Protein AF-A0A521P9Z2-F1 (afdb_monomer_lite)

Structure (mmCIF, N/CA/C/O backbone):
data_AF-A0A521P9Z2-F1
#
_entry.id   AF-A0A521P9Z2-F1
#
loop_
_atom_site.group_PDB
_atom_site.id
_atom_site.type_symbol
_atom_site.label_atom_id
_atom_site.label_alt_id
_atom_site.label_comp_id
_atom_site.label_asym_id
_atom_site.label_entity_id
_atom_site.label_seq_id
_atom_site.pdbx_PDB_ins_code
_atom_site.Cartn_x
_atom_site.Cartn_y
_atom_site.Cartn_z
_atom_site.occupancy
_atom_site.B_iso_or_equiv
_atom_site.auth_seq_id
_atom_site.auth_comp_id
_atom_site.auth_asym_id
_atom_site.auth_atom_id
_atom_site.pdbx_PDB_model_num
ATOM 1 N N . MET A 1 1 ? 45.775 -9.922 34.448 1.00 37.34 1 MET A N 1
ATOM 2 C CA . MET A 1 1 ? 44.855 -10.078 33.302 1.00 37.34 1 MET A CA 1
ATOM 3 C C . MET A 1 1 ? 43.511 -9.505 33.725 1.00 37.34 1 MET A C 1
ATOM 5 O O . MET A 1 1 ? 42.892 -10.090 34.599 1.00 37.34 1 MET A O 1
ATOM 9 N N . MET A 1 2 ? 43.109 -8.334 33.224 1.00 37.84 2 MET A N 1
ATOM 10 C CA . MET A 1 2 ? 41.773 -7.773 33.477 1.00 37.84 2 MET A CA 1
ATOM 11 C C . MET A 1 2 ? 41.019 -7.739 32.150 1.00 37.84 2 MET A C 1
ATOM 13 O O . MET A 1 2 ? 41.511 -7.172 31.178 1.00 37.84 2 MET A O 1
ATOM 17 N N . ILE A 1 3 ? 39.874 -8.415 32.108 1.00 46.28 3 ILE A N 1
ATOM 18 C CA . ILE A 1 3 ? 38.976 -8.470 30.956 1.00 46.28 3 ILE A CA 1
ATOM 19 C C . ILE A 1 3 ? 38.059 -7.252 31.051 1.00 46.28 3 ILE A C 1
ATOM 21 O O . ILE A 1 3 ? 37.210 -7.176 31.937 1.00 46.28 3 ILE A O 1
ATOM 25 N N . THR A 1 4 ? 38.243 -6.295 30.147 1.00 45.38 4 THR A N 1
ATOM 26 C CA . THR A 1 4 ? 37.317 -5.179 29.953 1.00 45.38 4 THR A CA 1
ATOM 27 C C . THR A 1 4 ? 36.138 -5.688 29.125 1.00 45.38 4 THR A C 1
ATOM 29 O O . THR A 1 4 ? 36.246 -5.838 27.910 1.00 45.38 4 THR A O 1
ATOM 32 N N . ALA A 1 5 ? 35.018 -5.997 29.775 1.00 52.00 5 ALA A N 1
ATOM 33 C CA . ALA A 1 5 ? 33.759 -6.250 29.084 1.00 52.00 5 ALA A CA 1
ATOM 34 C C . ALA A 1 5 ? 33.151 -4.899 28.678 1.00 52.00 5 ALA A C 1
ATOM 36 O O . ALA A 1 5 ? 32.578 -4.190 29.504 1.00 52.00 5 ALA A O 1
ATOM 37 N N . ALA A 1 6 ? 33.318 -4.515 27.413 1.00 52.81 6 ALA A N 1
ATOM 38 C CA . ALA A 1 6 ? 32.584 -3.399 26.834 1.00 52.81 6 ALA A CA 1
ATOM 39 C C . ALA A 1 6 ? 31.118 -3.822 26.669 1.00 52.81 6 ALA A C 1
ATOM 41 O O . ALA A 1 6 ? 30.804 -4.735 25.906 1.00 52.81 6 ALA A O 1
ATOM 42 N N . ILE A 1 7 ? 30.226 -3.181 27.421 1.00 55.88 7 ILE A N 1
ATOM 43 C CA . ILE A 1 7 ? 28.781 -3.350 27.281 1.00 55.88 7 ILE A CA 1
ATOM 44 C C . ILE A 1 7 ? 28.391 -2.747 25.930 1.00 55.88 7 ILE A C 1
ATOM 46 O O . ILE A 1 7 ? 28.465 -1.534 25.736 1.00 55.88 7 ILE A O 1
ATOM 50 N N . ALA A 1 8 ? 28.006 -3.606 24.987 1.00 50.56 8 ALA A N 1
ATOM 51 C CA . ALA A 1 8 ? 27.386 -3.190 23.741 1.00 50.56 8 ALA A CA 1
ATOM 52 C C . ALA A 1 8 ? 26.009 -2.601 24.067 1.00 50.56 8 ALA A C 1
ATOM 54 O O . ALA A 1 8 ? 25.052 -3.324 24.339 1.00 50.56 8 ALA A O 1
ATOM 55 N N . VAL A 1 9 ? 25.917 -1.274 24.073 1.00 53.69 9 VAL A N 1
ATOM 56 C CA . VAL A 1 9 ? 24.632 -0.582 24.040 1.00 53.69 9 VAL A CA 1
ATOM 57 C C . VAL A 1 9 ? 24.031 -0.875 22.667 1.00 53.69 9 VAL A C 1
ATOM 59 O O . VAL A 1 9 ? 24.456 -0.292 21.670 1.00 53.69 9 VAL A O 1
ATOM 62 N N . LEU A 1 10 ? 23.066 -1.800 22.597 1.00 43.31 10 LEU A N 1
ATOM 63 C CA . LEU A 1 10 ? 22.116 -1.813 21.489 1.00 43.31 10 LEU A CA 1
ATOM 64 C C . LEU A 1 10 ? 21.417 -0.454 21.524 1.00 43.31 10 LEU A C 1
ATOM 66 O O . LEU A 1 10 ? 20.567 -0.200 22.378 1.00 43.31 10 LEU A O 1
ATOM 70 N N . ALA A 1 11 ? 21.811 0.434 20.617 1.00 47.16 11 ALA A N 1
ATOM 71 C CA . ALA A 1 11 ? 21.006 1.583 20.269 1.00 47.16 11 ALA A CA 1
ATOM 72 C C . ALA A 1 11 ? 19.680 1.032 19.734 1.00 47.16 11 ALA A C 1
ATOM 74 O O . ALA A 1 11 ? 19.611 0.536 18.611 1.00 47.16 11 ALA A O 1
ATOM 75 N N . LEU A 1 12 ? 18.648 1.046 20.577 1.00 40.03 12 LEU A N 1
ATOM 76 C CA . LEU A 1 12 ? 17.265 0.893 20.153 1.00 40.03 12 LEU A CA 1
ATOM 77 C C . LEU A 1 12 ? 17.006 2.031 19.168 1.00 40.03 12 LEU A C 1
ATOM 79 O O . LEU A 1 12 ? 16.789 3.172 19.577 1.00 40.03 12 LEU A O 1
ATOM 83 N N . ALA A 1 13 ? 17.113 1.734 17.873 1.00 45.12 13 ALA A N 1
ATOM 84 C CA . ALA A 1 13 ? 16.616 2.632 16.853 1.00 45.12 13 ALA A CA 1
ATOM 85 C C . ALA A 1 13 ? 15.155 2.940 17.227 1.00 45.12 13 ALA A C 1
ATOM 87 O O . ALA A 1 13 ? 14.405 2.002 17.527 1.00 45.12 13 ALA A O 1
ATOM 88 N N . PRO A 1 14 ? 14.751 4.222 17.295 1.00 43.03 14 PRO A N 1
ATOM 89 C CA . PRO A 1 14 ? 13.345 4.553 17.489 1.00 43.03 14 PRO A CA 1
ATOM 90 C C . PRO A 1 14 ? 12.536 3.793 16.432 1.00 43.03 14 PRO A C 1
ATOM 92 O O . PRO A 1 14 ? 13.062 3.609 15.333 1.00 43.03 14 PRO A O 1
ATOM 95 N N . PRO A 1 15 ? 11.311 3.320 16.731 1.00 42.00 15 PRO A N 1
ATOM 96 C CA . PRO A 1 15 ? 10.499 2.589 15.764 1.00 42.00 15 PRO A CA 1
ATOM 97 C C . PRO A 1 15 ? 10.331 3.453 14.507 1.00 42.00 15 PRO A C 1
ATOM 99 O O . PRO A 1 15 ? 9.516 4.370 14.462 1.00 42.00 15 PRO A O 1
ATOM 102 N N . GLN A 1 16 ? 11.165 3.192 13.498 1.00 47.66 16 GLN A N 1
ATOM 103 C CA . GLN A 1 16 ? 11.293 3.985 12.272 1.00 47.66 16 GLN A CA 1
ATOM 104 C C . GLN A 1 16 ? 10.064 3.841 11.365 1.00 47.66 16 GLN A C 1
ATOM 106 O O . GLN A 1 16 ? 9.951 4.533 10.359 1.00 47.66 16 GLN A O 1
ATOM 111 N N . SER A 1 17 ? 9.120 2.974 11.728 1.00 52.03 17 SER A N 1
ATOM 112 C CA . SER A 1 17 ? 8.084 2.477 10.828 1.00 52.03 17 SER A CA 1
ATOM 113 C C . SER A 1 17 ? 6.924 3.436 10.537 1.00 52.03 17 SER A C 1
ATOM 115 O O . SER A 1 17 ? 6.085 3.097 9.709 1.00 52.03 17 SER A O 1
ATOM 117 N N . ALA A 1 18 ? 6.844 4.615 11.164 1.00 52.16 18 ALA A N 1
ATOM 118 C CA . ALA A 1 18 ? 5.719 5.536 10.944 1.00 52.16 18 ALA A CA 1
ATOM 119 C C . ALA A 1 18 ? 6.025 6.702 9.979 1.00 52.16 18 ALA A C 1
ATOM 121 O O . ALA A 1 18 ? 5.117 7.210 9.315 1.00 52.16 18 ALA A O 1
ATOM 122 N N . THR A 1 19 ? 7.283 7.145 9.878 1.00 58.78 19 THR A N 1
ATOM 123 C CA . THR A 1 19 ? 7.600 8.475 9.312 1.00 58.78 19 THR A CA 1
ATOM 124 C C . THR A 1 19 ? 8.230 8.463 7.924 1.00 58.78 19 THR A C 1
ATOM 126 O O . THR A 1 19 ? 8.206 9.494 7.261 1.00 58.78 19 THR A O 1
ATOM 129 N N . GLN A 1 20 ? 8.785 7.341 7.472 1.00 66.88 20 GLN A N 1
ATOM 130 C CA . GLN A 1 20 ? 9.369 7.197 6.136 1.00 66.88 20 GLN A CA 1
ATOM 131 C C . GLN A 1 20 ? 8.892 5.882 5.513 1.00 66.88 20 GLN A C 1
ATOM 133 O O . GLN A 1 20 ? 8.587 4.945 6.257 1.00 66.88 20 GLN A O 1
ATOM 138 N N . PRO A 1 21 ? 8.792 5.794 4.176 1.00 68.88 21 PRO A N 1
ATOM 139 C CA . PRO A 1 21 ? 8.552 4.509 3.535 1.00 68.88 21 PRO A CA 1
ATOM 140 C C . PRO A 1 21 ? 9.704 3.550 3.861 1.00 68.88 21 PRO A C 1
ATOM 142 O O . PRO A 1 21 ? 10.858 3.961 3.996 1.00 68.88 21 PRO A O 1
ATOM 145 N N . ALA A 1 22 ? 9.397 2.261 3.945 1.00 78.00 22 ALA A N 1
ATOM 146 C CA . ALA A 1 22 ? 10.425 1.231 3.990 1.00 78.00 22 ALA A CA 1
ATOM 147 C C . ALA A 1 22 ? 11.247 1.183 2.694 1.00 78.00 22 ALA A C 1
ATOM 149 O O . ALA A 1 22 ? 10.814 1.641 1.634 1.00 78.00 22 ALA A O 1
ATOM 150 N N . SER A 1 23 ? 12.425 0.566 2.770 1.00 87.62 23 SER A N 1
ATOM 151 C CA . SER A 1 23 ? 13.193 0.208 1.572 1.00 87.62 23 SER A CA 1
ATOM 152 C C . SER A 1 23 ? 12.456 -0.839 0.719 1.00 87.62 23 SER A C 1
ATOM 154 O O . SER A 1 23 ? 11.576 -1.548 1.210 1.00 87.62 23 SER A O 1
ATOM 156 N N . LEU A 1 24 ? 12.838 -0.989 -0.557 1.00 90.06 24 LEU A N 1
ATOM 157 C CA . LEU A 1 24 ? 12.287 -2.038 -1.434 1.00 90.06 24 LEU A CA 1
ATOM 158 C C . LEU A 1 24 ? 12.504 -3.451 -0.870 1.00 90.06 24 LEU A C 1
ATOM 160 O O . LEU A 1 24 ? 11.613 -4.292 -0.965 1.00 90.06 24 LEU A O 1
ATOM 164 N N . GLU A 1 25 ? 13.676 -3.699 -0.282 1.00 89.62 25 GLU A N 1
ATOM 165 C CA . GLU A 1 25 ? 14.030 -4.989 0.316 1.00 89.62 25 GLU A CA 1
ATOM 166 C C . GLU A 1 25 ? 13.127 -5.310 1.511 1.00 89.62 25 GLU A C 1
ATOM 168 O O . GLU A 1 25 ? 12.548 -6.393 1.587 1.00 89.62 25 GLU A O 1
ATOM 173 N N . GLU A 1 26 ? 12.935 -4.343 2.407 1.00 90.62 26 GLU A N 1
ATOM 174 C CA . GLU A 1 26 ? 12.042 -4.500 3.553 1.00 90.62 26 GLU A CA 1
ATOM 175 C C . GLU A 1 26 ? 10.584 -4.688 3.103 1.00 90.62 26 GLU A C 1
ATOM 177 O O . GLU A 1 26 ? 9.890 -5.585 3.588 1.00 90.62 26 GLU A O 1
ATOM 182 N N . ALA A 1 27 ? 10.132 -3.903 2.121 1.00 92.00 27 ALA A N 1
ATOM 183 C CA . ALA A 1 27 ? 8.778 -3.988 1.586 1.00 92.00 27 ALA A CA 1
ATOM 184 C C . ALA A 1 27 ? 8.476 -5.335 0.917 1.00 92.00 27 ALA A C 1
ATOM 186 O O . ALA A 1 27 ? 7.331 -5.788 0.938 1.00 92.00 27 ALA A O 1
ATOM 187 N N . ALA A 1 28 ? 9.478 -6.013 0.353 1.00 92.19 28 ALA A N 1
ATOM 188 C CA . ALA A 1 28 ? 9.311 -7.359 -0.191 1.00 92.19 28 ALA A CA 1
ATOM 189 C C . ALA A 1 28 ? 8.984 -8.402 0.898 1.00 92.19 28 ALA A C 1
ATOM 191 O O . ALA A 1 28 ? 8.334 -9.407 0.605 1.00 92.19 28 ALA A O 1
ATOM 192 N N . GLY A 1 29 ? 9.376 -8.150 2.153 1.00 92.06 29 GLY A N 1
ATOM 193 C CA . GLY A 1 29 ? 9.067 -8.991 3.315 1.00 92.06 29 GLY A CA 1
ATOM 194 C C . GLY A 1 29 ? 7.695 -8.735 3.951 1.00 92.06 29 GLY A C 1
ATOM 195 O O . GLY A 1 29 ? 7.274 -9.487 4.828 1.00 92.06 29 GLY A O 1
ATOM 196 N N . TRP A 1 30 ? 6.982 -7.693 3.526 1.00 93.94 30 TRP A N 1
ATOM 197 C CA . TRP A 1 30 ? 5.680 -7.313 4.076 1.00 93.94 30 TRP A CA 1
ATOM 198 C C . TRP A 1 30 ? 4.548 -8.283 3.709 1.00 93.94 30 TRP A C 1
ATOM 200 O O . TRP A 1 30 ? 4.627 -9.015 2.717 1.00 93.94 30 TRP A O 1
ATOM 210 N N . THR A 1 31 ? 3.459 -8.256 4.485 1.00 92.69 31 THR A N 1
ATOM 211 C CA . THR A 1 31 ? 2.294 -9.139 4.304 1.00 92.69 31 THR A CA 1
ATOM 212 C C . THR A 1 31 ? 1.620 -8.892 2.953 1.00 92.69 31 THR A C 1
ATOM 214 O O . THR A 1 31 ? 1.239 -7.767 2.648 1.00 92.69 31 THR A O 1
ATOM 217 N N . LEU A 1 32 ? 1.443 -9.929 2.129 1.00 94.00 32 LEU A N 1
ATOM 218 C CA . LEU A 1 32 ? 0.759 -9.815 0.836 1.00 94.00 32 LEU A CA 1
ATOM 219 C C . LEU A 1 32 ? -0.754 -9.604 1.028 1.00 94.00 32 LEU A C 1
ATOM 221 O O . LEU A 1 32 ? -1.406 -10.405 1.689 1.00 94.00 32 LEU A O 1
ATOM 225 N N . ILE A 1 33 ? -1.312 -8.562 0.405 1.00 92.44 33 ILE A N 1
ATOM 226 C CA . ILE A 1 33 ? -2.756 -8.249 0.410 1.00 92.44 33 ILE A CA 1
ATOM 227 C C . ILE A 1 33 ? -3.416 -8.738 -0.886 1.00 92.44 33 ILE A C 1
ATOM 229 O O . ILE A 1 33 ? -4.533 -9.267 -0.905 1.00 92.44 33 ILE A O 1
ATOM 233 N N . MET A 1 34 ? -2.751 -8.478 -2.013 1.00 93.00 34 MET A N 1
ATOM 234 C CA . MET A 1 34 ? -3.283 -8.743 -3.343 1.00 93.00 34 MET A CA 1
ATOM 235 C C . MET A 1 34 ? -2.150 -8.873 -4.354 1.00 93.00 34 MET A C 1
ATOM 237 O O . MET A 1 34 ? -1.143 -8.179 -4.259 1.00 93.00 34 MET A O 1
ATOM 241 N N . GLU A 1 35 ? -2.373 -9.709 -5.359 1.00 94.38 35 GLU A N 1
ATOM 242 C CA . GLU A 1 35 ? -1.599 -9.743 -6.591 1.00 94.38 35 GLU A CA 1
ATOM 243 C C . GLU A 1 35 ? -2.573 -9.603 -7.768 1.00 94.38 35 GLU A C 1
ATOM 245 O O . GLU A 1 35 ? -3.634 -10.232 -7.762 1.00 94.38 35 GLU A O 1
ATOM 250 N N . ASP A 1 36 ? -2.255 -8.738 -8.732 1.00 88.88 36 ASP A N 1
ATOM 251 C CA . ASP A 1 36 ? -3.115 -8.423 -9.885 1.00 88.88 36 ASP A CA 1
ATOM 252 C C . ASP A 1 36 ? -2.429 -8.692 -11.238 1.00 88.88 36 ASP A C 1
ATOM 254 O O . ASP A 1 36 ? -2.798 -8.121 -12.263 1.00 88.88 36 ASP A O 1
ATOM 258 N N . GLY A 1 37 ? -1.426 -9.578 -11.248 1.00 89.75 37 GLY A N 1
ATOM 259 C CA . GLY A 1 37 ? -0.643 -9.926 -12.440 1.00 89.75 37 GLY A CA 1
ATOM 260 C C . GLY A 1 37 ? 0.410 -8.885 -12.831 1.00 89.75 37 GLY A C 1
ATOM 261 O O . GLY A 1 37 ? 1.320 -9.212 -13.577 1.00 89.75 37 GLY A O 1
ATOM 262 N N . VAL A 1 38 ? 0.335 -7.659 -12.299 1.00 95.38 38 VAL A N 1
ATOM 263 C CA . VAL A 1 38 ? 1.319 -6.594 -12.559 1.00 95.38 38 VAL A CA 1
ATOM 264 C C . VAL A 1 38 ? 2.070 -6.223 -11.288 1.00 95.38 38 VAL A C 1
ATOM 266 O O . VAL A 1 38 ? 3.296 -6.096 -11.301 1.00 95.38 38 VAL A O 1
ATOM 269 N N . PHE A 1 39 ? 1.346 -6.094 -10.177 1.00 96.19 39 PHE A N 1
ATOM 270 C CA . PHE A 1 39 ? 1.903 -5.736 -8.884 1.00 96.19 39 PHE A CA 1
ATOM 271 C C . PHE A 1 39 ? 1.570 -6.774 -7.817 1.00 96.19 39 PHE A C 1
ATOM 273 O O . PHE A 1 39 ? 0.470 -7.326 -7.757 1.00 96.19 39 PHE A O 1
ATOM 280 N N . GLN A 1 40 ? 2.513 -6.951 -6.900 1.00 96.25 40 GLN A N 1
ATOM 281 C CA . GLN A 1 40 ? 2.271 -7.483 -5.569 1.00 96.25 40 GLN A CA 1
ATOM 282 C C . GLN A 1 40 ? 2.039 -6.316 -4.616 1.00 96.25 40 GLN A C 1
ATOM 284 O O . GLN A 1 40 ? 2.942 -5.524 -4.339 1.00 96.25 40 GLN A O 1
ATOM 289 N N . ARG A 1 41 ? 0.816 -6.204 -4.102 1.00 96.06 41 ARG A N 1
ATOM 290 C CA . ARG A 1 41 ? 0.442 -5.204 -3.103 1.00 96.06 41 ARG A CA 1
ATOM 291 C C . ARG A 1 41 ? 0.620 -5.777 -1.711 1.00 96.06 41 ARG A C 1
ATOM 293 O O . ARG A 1 41 ? 0.007 -6.787 -1.364 1.00 96.06 41 ARG A O 1
ATOM 300 N N . ARG A 1 42 ? 1.444 -5.113 -0.912 1.00 95.06 42 ARG A N 1
ATOM 301 C CA . ARG A 1 42 ? 1.859 -5.555 0.415 1.00 95.06 42 ARG A CA 1
ATOM 302 C C . ARG A 1 42 ? 1.541 -4.519 1.480 1.00 95.06 42 ARG A C 1
ATOM 304 O O . ARG A 1 42 ? 1.566 -3.314 1.224 1.00 95.06 42 ARG A O 1
ATOM 311 N N . ARG A 1 43 ? 1.251 -5.020 2.675 1.00 93.19 43 ARG A N 1
ATOM 312 C CA . ARG A 1 43 ? 0.899 -4.279 3.877 1.00 93.19 43 ARG A CA 1
ATOM 313 C C . ARG A 1 43 ? 2.094 -4.187 4.814 1.00 93.19 43 ARG A C 1
ATOM 315 O O . ARG A 1 43 ? 2.570 -5.210 5.305 1.00 93.19 43 ARG A O 1
ATOM 322 N N . GLY A 1 44 ? 2.524 -2.968 5.100 1.00 92.12 44 GLY A N 1
ATOM 323 C CA . GLY A 1 44 ? 3.518 -2.696 6.123 1.00 92.12 44 GLY A CA 1
ATOM 324 C C . GLY A 1 44 ? 2.994 -2.896 7.550 1.00 92.12 44 GLY A C 1
ATOM 325 O O . GLY A 1 44 ? 1.826 -3.250 7.769 1.00 92.12 44 GLY A O 1
ATOM 326 N N . PRO A 1 45 ? 3.863 -2.679 8.546 1.00 88.94 45 PRO A N 1
ATOM 327 C CA . PRO A 1 45 ? 3.485 -2.737 9.952 1.00 88.94 45 PRO A CA 1
ATOM 328 C C . PRO A 1 45 ? 2.399 -1.705 10.289 1.00 88.94 45 PRO A C 1
ATOM 330 O O . PRO A 1 45 ? 2.311 -0.640 9.677 1.00 88.94 45 PRO A O 1
ATOM 333 N N . LEU A 1 46 ? 1.572 -2.043 11.280 1.00 89.19 46 LEU A N 1
ATOM 334 C CA . LEU A 1 46 ? 0.541 -1.149 11.802 1.00 89.19 46 LEU A CA 1
ATOM 335 C C . LEU A 1 46 ? 1.162 -0.181 12.806 1.00 89.19 46 LEU A C 1
ATOM 337 O O . LEU A 1 46 ? 1.986 -0.578 13.631 1.00 89.19 46 LEU A O 1
ATOM 341 N N . SER A 1 47 ? 0.731 1.073 12.760 1.00 87.19 47 SER A N 1
ATOM 342 C CA . SER A 1 47 ? 1.071 2.081 13.759 1.00 87.19 47 SER A CA 1
ATOM 343 C C . SER A 1 47 ? -0.189 2.816 14.205 1.00 87.19 47 SER A C 1
ATOM 345 O O . SER A 1 47 ? -1.127 2.975 13.426 1.00 87.19 47 SER A O 1
ATOM 347 N N . LEU A 1 48 ? -0.231 3.229 15.470 1.00 84.88 48 LEU A N 1
ATOM 348 C CA . LEU A 1 48 ? -1.347 4.014 15.990 1.00 84.88 48 LEU A CA 1
ATOM 349 C C . LEU A 1 48 ? -1.261 5.443 15.446 1.00 84.88 48 LEU A C 1
ATOM 351 O O . LEU A 1 48 ? -0.202 6.072 15.498 1.00 84.88 48 LEU A O 1
ATOM 355 N N . GLY A 1 49 ? -2.375 5.915 14.898 1.00 82.75 49 GLY A N 1
ATOM 356 C CA . GLY A 1 49 ? -2.585 7.290 14.475 1.00 82.75 49 GLY A CA 1
ATOM 357 C C . GLY A 1 49 ? -3.213 8.145 15.573 1.00 82.75 49 GLY A C 1
ATOM 358 O O . GLY A 1 49 ? -3.252 7.777 16.748 1.00 82.75 49 GLY A O 1
ATOM 359 N N . GLU A 1 50 ? -3.695 9.320 15.180 1.00 85.38 50 GLU A N 1
ATOM 360 C CA . GLU A 1 50 ? -4.441 10.215 16.065 1.00 85.38 50 GLU A CA 1
ATOM 361 C C . GLU A 1 50 ? -5.924 9.822 16.096 1.00 85.38 50 GLU A C 1
ATOM 363 O O . GLU A 1 50 ? -6.450 9.325 15.109 1.00 85.38 50 GLU A O 1
ATOM 368 N N . ASN A 1 51 ? -6.635 10.112 17.190 1.00 83.50 51 ASN A N 1
ATOM 369 C CA . ASN A 1 51 ? -8.086 9.876 17.300 1.00 83.50 51 ASN A CA 1
ATOM 370 C C . ASN A 1 51 ? -8.502 8.421 16.992 1.00 83.50 51 ASN A C 1
ATOM 372 O O . ASN A 1 51 ? -9.458 8.197 16.252 1.00 83.50 51 ASN A O 1
ATOM 376 N N . ASP A 1 52 ? -7.759 7.451 17.531 1.00 80.81 52 ASP A N 1
ATOM 377 C CA . ASP A 1 52 ? -7.998 6.010 17.354 1.00 80.81 52 ASP A CA 1
ATOM 378 C C . ASP A 1 52 ? -7.947 5.526 15.890 1.00 80.81 52 ASP A C 1
ATOM 380 O O . ASP A 1 52 ? -8.498 4.478 15.546 1.00 80.81 52 ASP A O 1
ATOM 384 N N . THR A 1 53 ? -7.259 6.265 15.011 1.00 88.62 53 THR A N 1
ATOM 385 C CA . THR A 1 53 ? -6.979 5.807 13.647 1.00 88.62 53 THR A CA 1
ATOM 386 C C . THR A 1 53 ? -5.762 4.884 13.599 1.00 88.62 53 THR A C 1
ATOM 388 O O . THR A 1 53 ? -4.915 4.858 14.494 1.00 88.62 53 THR A O 1
ATOM 391 N N . VAL A 1 54 ? -5.650 4.114 12.518 1.00 90.56 54 VAL A N 1
ATOM 392 C CA . VAL A 1 54 ? -4.483 3.281 12.214 1.00 90.56 54 VAL A CA 1
ATOM 393 C C . VAL A 1 54 ? -3.727 3.901 11.047 1.00 90.56 54 VAL A C 1
ATOM 395 O O . VAL A 1 54 ? -4.294 4.133 9.979 1.00 90.56 54 VAL A O 1
ATOM 398 N N . LEU A 1 55 ? -2.433 4.143 11.229 1.00 90.81 55 LEU A N 1
ATOM 399 C CA . LEU A 1 55 ? -1.521 4.563 10.173 1.00 90.81 55 LEU A CA 1
ATOM 400 C C . LEU A 1 55 ? -0.780 3.356 9.613 1.00 90.81 55 LEU A C 1
ATOM 402 O O . LEU A 1 55 ? -0.242 2.529 10.358 1.00 90.81 55 LEU A O 1
ATOM 406 N N . ILE A 1 56 ? -0.723 3.274 8.287 1.00 91.50 56 ILE A N 1
ATOM 407 C CA . ILE A 1 56 ? -0.131 2.133 7.605 1.00 91.50 56 ILE A CA 1
ATOM 408 C C . ILE A 1 56 ? 0.547 2.520 6.302 1.00 91.50 56 ILE A C 1
ATOM 410 O O . ILE A 1 56 ? 0.007 3.276 5.500 1.00 91.50 56 ILE A O 1
ATOM 414 N N . TRP A 1 57 ? 1.721 1.950 6.060 1.00 92.94 57 TRP A N 1
ATOM 415 C CA . TRP A 1 57 ? 2.334 1.967 4.740 1.00 92.94 57 TRP A CA 1
ATOM 416 C C . TRP A 1 57 ? 1.906 0.750 3.930 1.00 92.94 57 TRP A C 1
ATOM 418 O O . TRP A 1 57 ? 1.763 -0.358 4.443 1.00 92.94 57 TRP A O 1
ATOM 428 N N . THR A 1 58 ? 1.745 0.949 2.633 1.00 94.12 58 THR A N 1
ATOM 429 C CA . THR A 1 58 ? 1.572 -0.123 1.656 1.00 94.12 58 THR A CA 1
ATOM 430 C C . THR A 1 58 ? 2.588 0.040 0.544 1.00 94.12 58 THR A C 1
ATOM 432 O O . THR A 1 58 ? 3.030 1.156 0.266 1.00 94.12 58 THR A O 1
ATOM 435 N N . ALA A 1 59 ? 2.951 -1.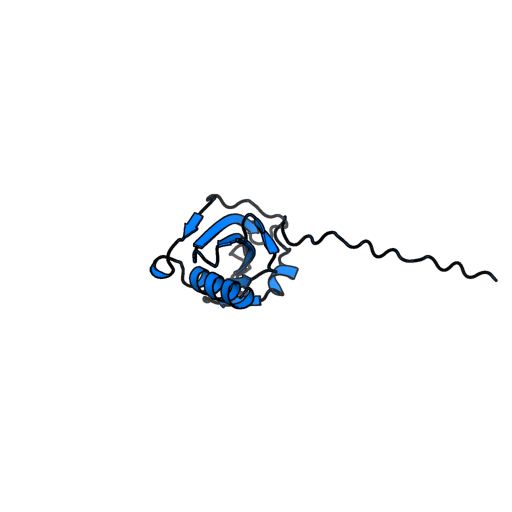071 -0.085 1.00 95.06 59 ALA A N 1
ATOM 436 C CA . ALA A 1 59 ? 3.829 -1.092 -1.242 1.00 95.06 59 ALA A CA 1
ATOM 437 C C . ALA A 1 59 ? 3.158 -1.863 -2.379 1.00 95.06 59 ALA A C 1
ATOM 439 O O . ALA A 1 59 ? 2.694 -2.980 -2.172 1.00 95.06 59 ALA A O 1
ATOM 440 N N . ALA A 1 60 ? 3.111 -1.290 -3.575 1.00 95.75 60 ALA A N 1
ATOM 441 C CA . ALA A 1 60 ? 2.851 -2.006 -4.813 1.00 95.75 60 ALA A CA 1
ATOM 442 C C . ALA A 1 60 ? 4.200 -2.254 -5.491 1.00 95.75 60 ALA A C 1
ATOM 444 O O . ALA A 1 60 ? 4.804 -1.340 -6.055 1.00 95.75 60 ALA A O 1
ATOM 445 N N . LEU A 1 61 ? 4.685 -3.488 -5.383 1.00 96.06 61 LEU A N 1
ATOM 446 C CA . LEU A 1 61 ? 5.943 -3.923 -5.975 1.00 96.06 61 LEU A CA 1
ATOM 447 C C . LEU A 1 61 ? 5.649 -4.555 -7.337 1.00 96.06 61 LEU A C 1
ATOM 449 O O . LEU A 1 61 ? 4.822 -5.468 -7.389 1.00 96.06 61 LEU A O 1
ATOM 453 N N . PRO A 1 62 ? 6.269 -4.093 -8.434 1.00 96.94 62 PRO A N 1
ATOM 454 C CA . PRO A 1 62 ? 6.137 -4.753 -9.722 1.00 96.94 62 PRO A CA 1
ATOM 455 C C . PRO A 1 62 ? 6.561 -6.216 -9.615 1.00 96.94 62 PRO A C 1
ATOM 457 O O . PRO A 1 62 ? 7.519 -6.540 -8.908 1.00 96.94 62 PRO A O 1
ATOM 460 N N . GLN A 1 63 ? 5.880 -7.095 -10.342 1.00 94.69 63 GLN A N 1
ATOM 461 C CA . GLN A 1 63 ? 6.364 -8.463 -10.500 1.00 94.69 63 GLN A CA 1
ATOM 462 C C . GLN A 1 63 ? 7.718 -8.487 -11.238 1.00 94.69 63 GLN A C 1
ATOM 464 O O . GLN A 1 63 ? 8.037 -7.529 -11.956 1.00 94.69 63 GLN A O 1
ATOM 469 N N . PRO A 1 64 ? 8.538 -9.545 -11.077 1.00 92.44 64 PRO A N 1
ATOM 470 C CA . PRO A 1 64 ? 9.878 -9.612 -11.663 1.00 92.44 64 PRO A CA 1
ATOM 471 C C . PRO A 1 64 ? 9.926 -9.328 -13.171 1.00 92.44 64 PRO A C 1
ATOM 473 O O . PRO A 1 64 ? 10.840 -8.652 -13.638 1.00 92.44 64 PRO A O 1
ATOM 476 N N . GLU A 1 65 ? 8.926 -9.778 -13.927 1.00 94.81 65 GLU A N 1
ATOM 477 C CA . GLU A 1 65 ? 8.785 -9.540 -15.368 1.00 94.81 65 GLU A CA 1
ATOM 478 C C . GLU A 1 65 ? 8.534 -8.069 -15.738 1.00 94.81 65 GLU A C 1
ATOM 480 O O . GLU A 1 65 ? 8.776 -7.668 -16.876 1.00 94.81 65 GLU A O 1
ATOM 485 N N . HIS A 1 66 ? 8.077 -7.254 -14.787 1.00 96.12 66 HIS A N 1
ATOM 486 C CA . HIS A 1 66 ? 7.729 -5.846 -14.982 1.00 96.12 66 HIS A CA 1
ATOM 487 C C . HIS A 1 66 ? 8.666 -4.873 -14.253 1.00 96.12 66 HIS A C 1
ATOM 489 O O . HIS A 1 66 ? 8.644 -3.675 -14.544 1.00 96.12 66 HIS A O 1
ATOM 495 N N . ALA A 1 67 ? 9.519 -5.362 -13.348 1.00 90.12 67 ALA A N 1
ATOM 496 C CA . ALA A 1 67 ? 10.405 -4.548 -12.510 1.00 90.12 67 ALA A CA 1
ATOM 497 C C . ALA A 1 67 ? 11.429 -3.709 -13.298 1.00 90.12 67 ALA A C 1
ATOM 499 O O . ALA A 1 67 ? 11.928 -2.707 -12.795 1.00 90.12 67 ALA A O 1
ATOM 500 N N . ALA A 1 68 ? 11.730 -4.089 -14.544 1.00 91.94 68 ALA A N 1
ATOM 501 C CA . ALA A 1 68 ? 12.608 -3.312 -15.420 1.00 91.94 68 ALA A CA 1
ATOM 502 C C . ALA A 1 68 ? 11.939 -2.049 -15.998 1.00 91.94 68 ALA A C 1
ATOM 504 O O . ALA A 1 68 ? 12.638 -1.152 -16.464 1.00 91.94 68 ALA A O 1
ATOM 505 N N . THR A 1 69 ? 10.603 -1.980 -16.004 1.00 93.94 69 THR A N 1
ATOM 506 C CA . THR A 1 69 ? 9.838 -0.925 -16.696 1.00 93.94 69 THR A CA 1
ATOM 507 C C . THR A 1 69 ? 8.848 -0.186 -15.808 1.00 93.94 69 THR A C 1
ATOM 509 O O . THR A 1 69 ? 8.440 0.916 -16.158 1.00 93.94 69 THR A O 1
ATOM 512 N N . LEU A 1 70 ? 8.434 -0.779 -14.688 1.00 94.94 70 LEU A N 1
ATOM 513 C CA . LEU A 1 70 ? 7.485 -0.180 -13.755 1.00 94.94 70 LEU A CA 1
ATOM 514 C C . LEU A 1 70 ? 8.179 0.143 -12.437 1.00 94.94 70 LEU A C 1
ATOM 516 O O . LEU A 1 70 ? 8.928 -0.678 -11.912 1.00 94.94 70 LEU A O 1
ATOM 520 N N . GLY A 1 71 ? 7.915 1.334 -11.904 1.00 92.88 71 GLY A N 1
ATOM 521 C CA . GLY A 1 71 ? 8.381 1.728 -10.581 1.00 92.88 71 GLY A CA 1
ATOM 522 C C . GLY A 1 71 ? 7.580 1.064 -9.461 1.00 92.88 71 GLY A C 1
ATOM 523 O O . GLY A 1 71 ? 6.413 0.702 -9.630 1.00 92.88 71 GLY A O 1
ATOM 524 N N . ALA A 1 72 ? 8.203 0.928 -8.295 1.00 94.75 72 ALA A N 1
ATOM 525 C CA . ALA A 1 72 ? 7.504 0.545 -7.077 1.00 94.75 72 ALA A CA 1
ATOM 526 C C . ALA A 1 72 ? 6.788 1.752 -6.475 1.00 94.75 72 ALA A C 1
ATOM 528 O O . ALA A 1 72 ? 7.330 2.855 -6.446 1.00 94.75 72 ALA A O 1
ATOM 529 N N . VAL A 1 73 ? 5.581 1.539 -5.960 1.00 94.00 73 VAL A N 1
ATOM 530 C CA . VAL A 1 73 ? 4.756 2.608 -5.390 1.00 94.00 73 VAL A CA 1
ATOM 531 C C . VAL A 1 73 ? 4.542 2.361 -3.907 1.00 94.00 73 VAL A C 1
ATOM 533 O O . VAL A 1 73 ? 4.026 1.316 -3.524 1.00 94.00 73 VAL A O 1
ATOM 536 N N . PHE A 1 74 ? 4.881 3.338 -3.077 1.00 93.19 74 PHE A N 1
ATOM 537 C CA . PHE A 1 74 ? 4.627 3.335 -1.642 1.00 93.19 74 PHE A CA 1
ATOM 538 C C . PHE A 1 74 ? 3.509 4.314 -1.320 1.00 93.19 74 PHE A C 1
ATOM 540 O O . PHE A 1 74 ? 3.515 5.444 -1.798 1.00 93.19 74 PHE A O 1
ATOM 547 N N . GLN A 1 75 ? 2.541 3.906 -0.508 1.00 92.12 75 GLN A N 1
ATOM 548 C CA . GLN A 1 75 ? 1.437 4.776 -0.107 1.00 92.12 75 GLN A CA 1
ATOM 549 C C . GLN A 1 75 ? 1.186 4.660 1.386 1.00 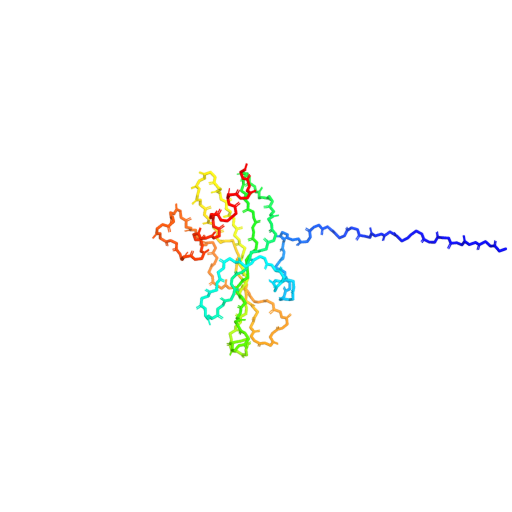92.12 75 GLN A C 1
ATOM 551 O O . GLN A 1 75 ? 1.035 3.549 1.901 1.00 92.12 75 GLN A O 1
ATOM 556 N N . ARG A 1 76 ? 1.112 5.807 2.066 1.00 90.94 76 ARG A N 1
ATOM 557 C CA . ARG A 1 76 ? 0.722 5.881 3.473 1.00 90.94 76 ARG A CA 1
ATOM 558 C C . ARG A 1 76 ? -0.769 6.129 3.564 1.00 90.94 76 ARG A C 1
ATOM 560 O O . ARG A 1 76 ? -1.274 7.078 2.964 1.00 90.94 76 ARG A O 1
ATOM 567 N N . PHE A 1 77 ? -1.456 5.311 4.342 1.00 91.06 77 PHE A N 1
ATOM 568 C CA . PHE A 1 77 ? -2.876 5.421 4.620 1.00 91.06 77 PHE A CA 1
ATOM 569 C C . PHE A 1 77 ? -3.131 5.685 6.097 1.00 91.06 77 PHE A C 1
ATOM 571 O O . PHE A 1 77 ? -2.385 5.241 6.965 1.00 91.06 77 PHE A O 1
ATOM 578 N N . GLU A 1 78 ? -4.214 6.405 6.350 1.00 91.69 78 GLU A N 1
ATOM 579 C CA . GLU A 1 78 ? -4.850 6.563 7.649 1.00 91.69 78 GLU A CA 1
ATOM 580 C C . GLU A 1 78 ? -6.242 5.929 7.577 1.00 91.69 78 GLU A C 1
ATOM 582 O O . GLU A 1 78 ? -7.022 6.239 6.670 1.00 91.69 78 GLU A O 1
ATOM 587 N N . LEU A 1 79 ? -6.519 4.995 8.484 1.00 90.94 79 LEU A N 1
ATOM 588 C CA . LEU A 1 79 ? -7.746 4.207 8.525 1.00 90.94 79 LEU A CA 1
ATOM 589 C C . LEU A 1 79 ? -8.517 4.527 9.804 1.00 90.94 79 LEU A C 1
ATOM 591 O O . LEU A 1 79 ? -7.985 4.409 10.903 1.00 90.94 79 LEU A O 1
ATOM 595 N N . ASP A 1 80 ? -9.784 4.884 9.643 1.00 90.50 80 ASP A N 1
ATOM 596 C CA . ASP A 1 80 ? -10.778 4.979 10.711 1.00 90.50 80 ASP A CA 1
ATOM 597 C C . ASP A 1 80 ? -11.636 3.712 10.630 1.00 90.50 80 ASP A C 1
ATOM 599 O O . ASP A 1 80 ? -12.516 3.595 9.769 1.00 90.50 80 ASP A O 1
ATOM 603 N N . CYS A 1 81 ? -11.311 2.733 11.476 1.00 86.75 81 CYS A N 1
ATOM 604 C CA . CYS A 1 81 ? -11.965 1.428 11.475 1.00 86.75 81 CYS A CA 1
ATOM 605 C C . CYS A 1 81 ? -13.433 1.482 11.921 1.00 86.75 81 CYS A C 1
ATOM 607 O O . CYS A 1 81 ? -14.264 0.949 11.183 1.00 86.75 81 CYS A O 1
ATOM 609 N N . PRO A 1 82 ? -13.804 2.180 13.016 1.00 85.31 82 PRO A N 1
ATOM 610 C CA . PRO A 1 82 ? -15.211 2.388 13.371 1.00 85.31 82 PRO A CA 1
ATOM 611 C C . PRO A 1 82 ? -16.022 3.060 12.255 1.00 85.31 82 PRO A C 1
ATOM 613 O O . PRO A 1 82 ? -17.179 2.714 12.017 1.00 85.31 82 PRO A O 1
ATOM 616 N N . GLY A 1 83 ? -15.417 4.021 11.552 1.00 83.88 83 GLY A N 1
ATOM 617 C CA . GLY A 1 83 ? -16.045 4.724 10.438 1.00 83.88 83 GLY A CA 1
ATOM 618 C C . GLY A 1 83 ? -15.990 3.991 9.096 1.00 83.88 83 GLY A C 1
ATOM 619 O O . GLY A 1 83 ? -16.619 4.465 8.149 1.00 83.88 83 GLY A O 1
ATOM 620 N N . HIS A 1 84 ? -15.248 2.882 8.988 1.00 84.62 84 HIS A N 1
ATOM 621 C CA . HIS A 1 84 ? -14.901 2.202 7.733 1.00 84.62 84 HIS A CA 1
ATOM 622 C C . HIS A 1 84 ? -14.369 3.153 6.644 1.00 84.62 84 HIS A C 1
ATOM 624 O O . HIS A 1 84 ? -14.685 3.018 5.456 1.00 84.62 84 HIS A O 1
ATOM 630 N N . LYS A 1 85 ? -13.559 4.138 7.044 1.00 87.12 85 LYS A N 1
ATOM 631 C CA . LYS A 1 85 ? -12.974 5.131 6.136 1.00 87.12 85 LYS A CA 1
ATOM 632 C C . LYS A 1 85 ? -11.484 4.908 5.999 1.00 87.12 85 LYS A C 1
ATOM 634 O O . LYS A 1 85 ? -10.793 4.580 6.957 1.00 87.12 85 LYS A O 1
ATOM 639 N N . ILE A 1 86 ? -10.982 5.174 4.802 1.00 89.50 86 ILE A N 1
ATOM 640 C CA . ILE A 1 86 ? -9.552 5.185 4.525 1.00 89.50 86 ILE A CA 1
ATOM 641 C C . ILE A 1 86 ? -9.174 6.458 3.772 1.00 89.50 86 ILE A C 1
ATOM 643 O O . ILE A 1 86 ? -9.917 6.954 2.918 1.00 89.50 86 ILE A O 1
ATOM 647 N N . ARG A 1 87 ? -8.012 7.011 4.110 1.00 88.88 87 ARG A N 1
ATOM 648 C CA . ARG A 1 87 ? -7.445 8.199 3.477 1.00 88.88 87 ARG A CA 1
ATOM 649 C C . ARG A 1 87 ? -5.980 7.957 3.136 1.00 88.88 87 ARG A C 1
ATOM 651 O O . ARG A 1 87 ? -5.195 7.658 4.029 1.00 88.88 87 ARG A O 1
ATOM 658 N N . ARG A 1 88 ? -5.587 8.102 1.866 1.00 88.94 88 ARG A N 1
ATOM 659 C CA . ARG A 1 88 ? -4.175 8.231 1.479 1.00 88.94 88 ARG A CA 1
ATOM 660 C C . ARG A 1 88 ? -3.663 9.541 2.046 1.00 88.94 88 ARG A C 1
ATOM 662 O O . ARG A 1 88 ? -4.265 10.562 1.770 1.00 88.94 88 ARG A O 1
ATOM 669 N N . ARG A 1 89 ? -2.564 9.518 2.788 1.00 86.69 89 ARG A N 1
ATOM 670 C CA . ARG A 1 89 ? -1.858 10.719 3.255 1.00 86.69 89 ARG A CA 1
ATOM 671 C C . ARG A 1 89 ? -0.668 11.064 2.383 1.00 86.69 89 ARG A C 1
ATOM 673 O O . ARG A 1 89 ? -0.331 12.226 2.204 1.00 86.69 89 ARG A O 1
ATOM 680 N N . GLU A 1 90 ? -0.033 10.034 1.844 1.00 86.75 90 GLU A N 1
ATOM 681 C CA . GLU A 1 90 ? 1.208 10.173 1.105 1.00 86.75 90 GLU A CA 1
ATOM 682 C C . GLU A 1 90 ? 1.289 9.110 0.017 1.00 86.75 90 GLU A C 1
ATOM 684 O O . GLU A 1 90 ? 0.782 7.994 0.171 1.00 86.75 90 GLU A O 1
ATOM 689 N N . GLY A 1 91 ? 1.927 9.468 -1.090 1.00 89.06 91 GLY A N 1
ATOM 690 C CA . GLY A 1 91 ? 2.307 8.551 -2.146 1.00 89.06 91 GLY A CA 1
ATOM 691 C C . GLY A 1 91 ? 3.725 8.868 -2.591 1.00 89.06 91 GLY A C 1
ATOM 692 O O . GLY A 1 91 ? 4.064 10.032 -2.779 1.00 89.06 91 GLY A O 1
ATOM 693 N N . LEU A 1 92 ? 4.539 7.838 -2.764 1.00 90.62 92 LEU A N 1
ATOM 694 C CA . LEU A 1 92 ? 5.915 7.920 -3.225 1.00 90.62 92 LEU A CA 1
ATOM 695 C C . LEU A 1 92 ? 6.138 6.859 -4.305 1.00 90.62 92 LEU A C 1
ATOM 697 O O . LEU A 1 92 ? 5.533 5.787 -4.264 1.00 90.62 92 LEU A O 1
ATOM 701 N N . VAL A 1 93 ? 7.024 7.140 -5.252 1.00 92.06 93 VAL A N 1
ATOM 702 C CA . VAL A 1 93 ? 7.433 6.208 -6.304 1.00 92.06 93 VAL A CA 1
ATOM 703 C C . VAL A 1 93 ? 8.943 6.023 -6.294 1.00 92.06 93 VAL A C 1
ATOM 705 O O . VAL A 1 93 ? 9.699 6.977 -6.122 1.00 92.06 93 VAL A O 1
ATOM 708 N N . VAL A 1 94 ? 9.382 4.784 -6.477 1.00 92.12 94 VAL A N 1
ATOM 709 C CA . VAL A 1 94 ? 10.764 4.434 -6.799 1.00 92.12 94 VAL A CA 1
ATOM 710 C C . VAL A 1 94 ? 10.770 3.964 -8.245 1.00 92.12 94 VAL A C 1
ATOM 712 O O . VAL A 1 94 ? 10.322 2.857 -8.538 1.00 92.12 94 VAL A O 1
ATOM 715 N N . GLU A 1 95 ? 11.228 4.827 -9.149 1.00 92.81 95 GLU A N 1
ATOM 716 C CA . GLU A 1 95 ? 11.336 4.512 -10.577 1.00 92.81 95 GLU A CA 1
ATOM 717 C C . GLU A 1 95 ? 12.314 3.348 -10.831 1.00 92.81 95 GLU A C 1
ATOM 719 O O . GLU A 1 95 ? 13.209 3.102 -10.012 1.00 92.81 95 GLU A O 1
ATOM 724 N N . PRO A 1 96 ? 12.203 2.633 -11.967 1.00 91.38 96 PRO A N 1
ATOM 725 C CA . PRO A 1 96 ? 13.138 1.567 -12.312 1.00 91.38 96 PRO A CA 1
ATOM 726 C C . PRO A 1 96 ? 14.596 2.043 -12.271 1.00 91.38 96 PRO A C 1
ATOM 728 O O . PRO A 1 96 ? 14.978 3.002 -12.941 1.00 91.38 96 PRO A O 1
ATOM 731 N N . GLY A 1 97 ? 15.424 1.369 -11.470 1.00 85.25 97 GLY A N 1
ATOM 732 C CA . GLY A 1 97 ? 16.841 1.708 -11.297 1.00 85.25 97 GLY A CA 1
ATOM 733 C C . GLY A 1 97 ? 17.120 2.954 -10.445 1.00 85.25 97 GLY A C 1
ATOM 734 O O . GLY A 1 97 ? 18.287 3.287 -10.239 1.00 85.25 97 GLY A O 1
ATOM 735 N N . ALA A 1 98 ? 16.093 3.631 -9.923 1.00 84.81 98 ALA A N 1
ATOM 736 C CA . ALA A 1 98 ? 16.275 4.744 -9.002 1.00 84.81 98 ALA A CA 1
ATOM 737 C C . ALA A 1 98 ? 16.653 4.246 -7.601 1.00 84.81 98 ALA A C 1
ATOM 739 O O . ALA A 1 98 ? 16.149 3.238 -7.109 1.00 84.81 98 ALA A O 1
ATOM 740 N N . THR A 1 99 ? 17.523 4.997 -6.928 1.00 74.81 99 THR A N 1
ATOM 741 C CA . THR A 1 99 ? 17.919 4.744 -5.532 1.00 74.81 99 THR A CA 1
ATOM 742 C C . THR A 1 99 ? 17.205 5.664 -4.541 1.00 74.81 99 THR A C 1
ATOM 744 O O . THR A 1 99 ? 17.491 5.616 -3.348 1.00 74.81 99 THR A O 1
ATOM 747 N N . ALA A 1 100 ? 16.316 6.535 -5.025 1.00 73.19 100 ALA A N 1
ATOM 748 C CA . ALA A 1 100 ? 15.582 7.508 -4.228 1.00 73.19 100 ALA A CA 1
ATOM 749 C C . ALA A 1 100 ? 14.093 7.501 -4.594 1.00 73.19 100 ALA A C 1
ATOM 751 O O . ALA A 1 100 ? 13.722 7.241 -5.739 1.00 73.19 100 ALA A O 1
ATOM 752 N N . THR A 1 101 ? 13.252 7.813 -3.610 1.00 81.06 101 THR A N 1
ATOM 753 C CA . THR A 1 101 ? 11.809 7.994 -3.782 1.00 81.06 101 THR A CA 1
ATOM 754 C C . THR A 1 101 ? 11.485 9.399 -4.286 1.00 81.06 101 THR A C 1
ATOM 756 O O . THR A 1 101 ? 12.022 10.379 -3.770 1.00 81.06 101 THR A O 1
ATOM 759 N N . THR A 1 102 ? 10.548 9.505 -5.225 1.00 84.44 102 THR A N 1
ATOM 760 C CA . THR A 1 102 ? 9.937 10.767 -5.671 1.00 84.44 102 THR A CA 1
ATOM 761 C C . THR A 1 102 ? 8.495 10.836 -5.171 1.00 84.44 102 THR A C 1
ATOM 763 O O . THR A 1 102 ? 7.819 9.812 -5.126 1.00 84.44 102 THR A O 1
ATOM 766 N N . ALA A 1 103 ? 8.007 12.013 -4.774 1.00 83.69 103 ALA A N 1
ATOM 767 C CA . ALA A 1 103 ? 6.614 12.162 -4.353 1.00 83.69 103 ALA A CA 1
ATOM 768 C C . ALA A 1 103 ? 5.647 11.955 -5.528 1.00 83.69 103 ALA A C 1
ATOM 770 O O . ALA A 1 103 ? 5.876 12.467 -6.623 1.00 83.69 103 ALA A O 1
ATOM 771 N N . LEU A 1 104 ? 4.566 11.211 -5.293 1.00 77.38 104 LEU A N 1
ATOM 772 C CA . LEU A 1 104 ? 3.471 11.083 -6.247 1.00 77.38 104 LEU A CA 1
ATOM 773 C C . LEU A 1 104 ? 2.571 12.311 -6.159 1.00 77.38 104 LEU A C 1
ATOM 775 O O . LEU A 1 104 ? 2.068 12.655 -5.087 1.00 77.38 104 LEU A O 1
ATOM 779 N N . ASP A 1 105 ? 2.334 12.931 -7.311 1.00 59.06 105 ASP A N 1
ATOM 780 C CA . ASP A 1 105 ? 1.390 14.032 -7.430 1.00 59.06 105 ASP A CA 1
ATOM 781 C C . ASP A 1 105 ? -0.038 13.484 -7.266 1.00 59.06 105 ASP A C 1
ATOM 783 O O . ASP A 1 105 ? -0.480 12.613 -8.018 1.00 59.06 105 ASP A O 1
ATOM 787 N N . GLY A 1 106 ? -0.741 13.939 -6.227 1.00 55.56 106 GLY A N 1
ATOM 788 C CA . GLY A 1 106 ? -2.073 13.436 -5.874 1.00 55.56 106 GLY A CA 1
ATOM 789 C C . GLY A 1 106 ? -2.301 13.294 -4.371 1.00 55.56 106 GLY A C 1
A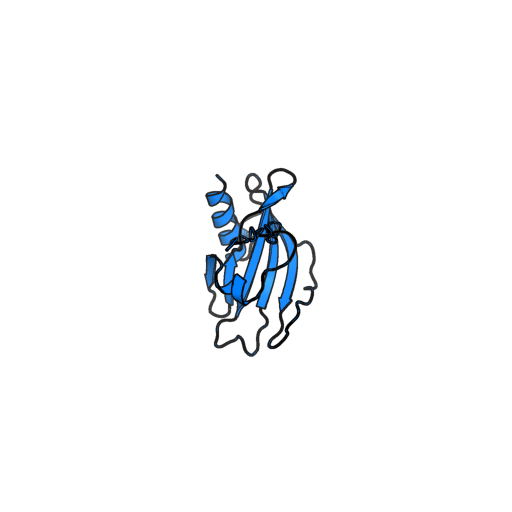TOM 790 O O . GLY A 1 106 ? -2.763 12.248 -3.928 1.00 55.56 106 GLY A O 1
ATOM 791 N N . GLY A 1 107 ? -1.955 14.305 -3.571 1.00 59.59 107 GLY A N 1
ATOM 792 C CA . GLY A 1 107 ? -2.189 14.305 -2.119 1.00 59.59 107 GLY A CA 1
ATOM 793 C C . GLY A 1 107 ? -3.623 13.938 -1.691 1.00 59.59 107 GLY A C 1
ATOM 794 O O . GLY A 1 107 ? -4.535 13.901 -2.511 1.00 59.59 107 GLY A O 1
ATOM 795 N N . ASP A 1 108 ? -3.786 13.638 -0.398 1.00 62.09 108 ASP A N 1
ATOM 796 C CA . ASP A 1 108 ? -5.042 13.372 0.327 1.00 62.09 108 ASP A CA 1
ATOM 797 C C . ASP A 1 108 ? -6.235 12.857 -0.514 1.00 62.09 108 ASP A C 1
ATOM 799 O O . ASP A 1 108 ? -7.191 13.574 -0.804 1.00 62.09 108 ASP A O 1
ATOM 803 N N . GLU A 1 109 ? -6.211 11.565 -0.860 1.00 75.19 109 GLU A N 1
ATOM 804 C CA . GLU A 1 109 ? -7.352 10.860 -1.466 1.00 75.19 109 GLU A CA 1
ATOM 805 C C . GLU A 1 109 ? -8.116 10.096 -0.378 1.00 75.19 109 GLU A C 1
ATOM 807 O O . GLU A 1 109 ? -7.504 9.394 0.422 1.00 75.19 109 GLU A O 1
ATOM 812 N N . SER A 1 110 ? -9.445 10.211 -0.309 1.00 77.81 110 SER A N 1
ATOM 813 C CA . SER A 1 110 ? -10.246 9.544 0.725 1.00 77.81 110 SER A CA 1
ATOM 814 C C . SER A 1 110 ? -11.393 8.749 0.123 1.00 77.81 110 SER A C 1
ATOM 816 O O . SER A 1 110 ? -12.131 9.254 -0.721 1.00 77.81 110 SER A O 1
ATOM 818 N N . TRP A 1 111 ? -11.579 7.524 0.613 1.00 81.12 111 TRP A N 1
ATOM 819 C CA . TRP A 1 111 ? -12.695 6.666 0.235 1.00 81.12 111 TRP A CA 1
ATOM 820 C C . TRP A 1 111 ? -13.512 6.299 1.473 1.00 81.12 111 TRP A C 1
ATOM 822 O O . TRP A 1 111 ? -12.982 5.782 2.457 1.00 81.12 111 TRP A O 1
ATOM 832 N N . GLY A 1 112 ? -14.815 6.578 1.415 1.00 62.97 112 GLY A N 1
ATOM 833 C CA . GLY A 1 112 ? -15.733 6.414 2.546 1.00 62.97 112 GLY A CA 1
ATOM 834 C C . GLY A 1 112 ? -16.714 5.244 2.447 1.00 62.97 112 GLY A C 1
ATOM 835 O O . GLY A 1 112 ? -17.484 5.057 3.381 1.00 62.97 112 GLY A O 1
ATOM 836 N N . TYR A 1 113 ? -16.739 4.485 1.342 1.00 60.62 113 TYR A N 1
ATOM 837 C CA . TYR A 1 113 ? -17.619 3.318 1.199 1.00 60.62 113 TYR A CA 1
ATOM 838 C C . TYR A 1 113 ? -16.936 2.200 0.391 1.00 60.62 113 TYR A C 1
ATOM 840 O O . TYR A 1 113 ? -16.405 2.494 -0.682 1.00 60.62 113 TYR A O 1
ATOM 848 N N . PRO A 1 114 ? -16.975 0.923 0.826 1.00 56.47 114 PRO A N 1
ATOM 849 C CA . PRO A 1 114 ? -16.294 -0.180 0.134 1.00 56.47 114 PRO A CA 1
ATOM 850 C C . PRO A 1 114 ? -16.681 -0.363 -1.343 1.00 56.47 114 PRO A C 1
ATOM 852 O O . PRO A 1 114 ? -15.859 -0.780 -2.151 1.00 56.47 114 PRO A O 1
ATOM 855 N N . GLY A 1 115 ? -17.917 -0.015 -1.723 1.00 56.38 115 GLY A N 1
ATOM 856 C CA . GLY A 1 115 ? -18.427 -0.190 -3.090 1.00 56.38 115 GLY A CA 1
ATOM 857 C C . GLY A 1 115 ? -17.841 0.754 -4.151 1.00 56.38 115 GLY A C 1
ATOM 858 O O . GLY A 1 115 ? -18.016 0.496 -5.337 1.00 56.38 115 GLY A O 1
ATOM 859 N N . SER A 1 116 ? -17.153 1.830 -3.755 1.00 69.56 116 SER A N 1
ATOM 860 C CA . SER A 1 116 ? -16.480 2.771 -4.670 1.00 69.56 116 SER A CA 1
ATOM 861 C C . SER A 1 116 ? -14.953 2.695 -4.595 1.00 69.56 116 SER A C 1
ATOM 863 O O . SER A 1 116 ? -14.256 3.472 -5.248 1.00 69.56 116 SER A O 1
ATOM 865 N N . GLN A 1 117 ? -14.428 1.767 -3.796 1.00 80.75 117 GLN A N 1
ATOM 866 C CA . GLN A 1 117 ? -12.999 1.587 -3.592 1.00 80.75 117 GLN A CA 1
ATOM 867 C C . GLN A 1 117 ? -12.401 0.688 -4.680 1.00 80.75 117 GLN A C 1
ATOM 869 O O . GLN A 1 117 ? -13.033 -0.287 -5.099 1.00 80.75 117 GLN A O 1
ATOM 874 N N . PRO A 1 118 ? -11.147 0.936 -5.099 1.00 84.19 118 PRO A N 1
ATOM 875 C CA . PRO A 1 118 ? -10.376 -0.076 -5.804 1.00 84.19 118 PRO A CA 1
ATOM 876 C C . PRO A 1 118 ? -10.367 -1.386 -4.990 1.00 84.19 118 PRO A C 1
ATOM 878 O O . PRO A 1 118 ? -10.212 -1.327 -3.766 1.00 84.19 118 PRO A O 1
ATOM 881 N N . PRO A 1 119 ? -10.471 -2.573 -5.617 1.00 87.62 119 PRO A N 1
ATOM 882 C CA . PRO A 1 119 ? -10.603 -3.840 -4.890 1.00 87.62 119 PRO A CA 1
ATOM 883 C C . PRO A 1 119 ? -9.531 -4.087 -3.816 1.00 87.62 119 PRO A C 1
ATOM 885 O O . PRO A 1 119 ? -9.810 -4.683 -2.777 1.00 87.62 119 PRO A O 1
ATOM 888 N N . TRP A 1 120 ? -8.299 -3.623 -4.040 1.00 88.00 120 TRP A N 1
ATOM 889 C CA . TRP A 1 120 ? -7.199 -3.775 -3.085 1.00 88.00 120 TRP A CA 1
ATOM 890 C C . TRP A 1 120 ? -7.347 -2.885 -1.843 1.00 88.00 120 TRP A C 1
ATOM 892 O O . TRP A 1 120 ? -6.923 -3.289 -0.764 1.00 88.00 120 TRP A O 1
ATOM 902 N N . VAL A 1 121 ? -7.978 -1.714 -1.975 1.00 89.38 121 VAL A N 1
ATOM 903 C CA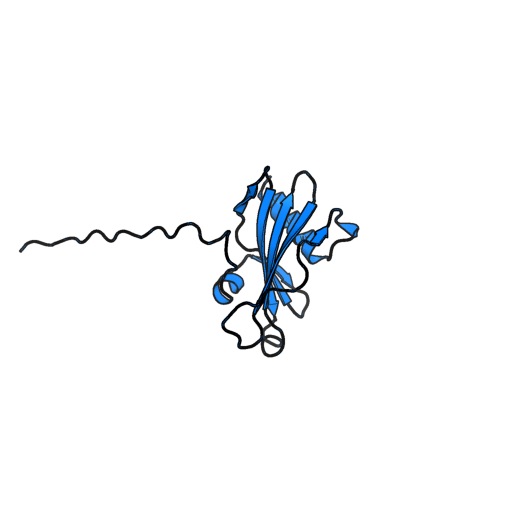 . VAL A 1 121 ? -8.258 -0.794 -0.862 1.00 89.38 121 VAL A CA 1
ATOM 904 C C . VAL A 1 121 ? -9.318 -1.397 0.055 1.00 89.38 121 VAL A C 1
ATOM 906 O O . VAL A 1 121 ? -9.146 -1.400 1.270 1.00 89.38 121 VAL A O 1
ATOM 909 N N . ALA A 1 122 ? -10.366 -1.993 -0.523 1.00 87.94 122 ALA A N 1
ATOM 910 C CA . ALA A 1 122 ? -11.378 -2.707 0.251 1.00 87.94 122 ALA A CA 1
ATOM 911 C C . ALA A 1 122 ? -10.765 -3.879 1.039 1.00 87.94 122 ALA A C 1
ATOM 913 O O . ALA A 1 122 ? -11.070 -4.055 2.217 1.00 87.94 122 ALA A O 1
ATOM 914 N N . ARG A 1 123 ? -9.846 -4.645 0.425 1.00 88.62 123 ARG A N 1
ATOM 915 C CA . ARG A 1 123 ? -9.113 -5.715 1.128 1.00 88.62 123 ARG A CA 1
ATOM 916 C C . ARG A 1 123 ? -8.220 -5.185 2.243 1.00 88.62 123 ARG A C 1
ATOM 918 O O . ARG A 1 123 ? -8.204 -5.782 3.309 1.00 88.62 123 ARG A O 1
ATOM 925 N N . LEU A 1 124 ? -7.509 -4.083 2.010 1.00 90.81 124 LEU A N 1
ATOM 926 C CA . LEU A 1 124 ? -6.677 -3.445 3.028 1.00 90.81 124 LEU A CA 1
ATOM 927 C C . LEU A 1 124 ? -7.507 -3.013 4.244 1.00 90.81 124 LEU A C 1
ATOM 929 O O . LEU A 1 124 ? -7.107 -3.280 5.371 1.00 90.81 124 LEU A O 1
ATOM 933 N N . LEU A 1 125 ? -8.660 -2.375 4.018 1.00 88.25 125 LEU A N 1
ATOM 934 C CA . LEU A 1 125 ? -9.546 -1.929 5.093 1.00 88.25 125 LEU A CA 1
ATOM 935 C C . LEU A 1 125 ? -10.051 -3.112 5.932 1.00 88.25 125 LEU A C 1
ATOM 937 O O . LEU A 1 125 ? -10.009 -3.048 7.155 1.00 88.25 125 LEU A O 1
ATOM 941 N N . VAL A 1 126 ? -10.482 -4.199 5.284 1.00 87.00 126 VAL A N 1
ATOM 942 C CA . VAL A 1 126 ? -10.910 -5.423 5.983 1.00 87.00 126 VAL A CA 1
ATOM 943 C C . VAL A 1 126 ? -9.748 -6.052 6.755 1.00 87.00 126 VAL A C 1
ATOM 945 O O . VAL A 1 126 ? -9.911 -6.357 7.932 1.00 87.00 126 VAL A O 1
ATOM 948 N N . ASP A 1 127 ? -8.582 -6.219 6.125 1.00 87.81 127 ASP A N 1
ATOM 949 C CA . ASP A 1 127 ? -7.409 -6.849 6.747 1.00 87.81 127 ASP A CA 1
ATOM 950 C C . ASP A 1 127 ? -6.951 -6.088 7.997 1.00 87.81 127 ASP A C 1
ATOM 952 O O . ASP A 1 127 ? -6.772 -6.683 9.054 1.00 87.81 127 ASP A O 1
ATOM 956 N N . VAL A 1 128 ? -6.829 -4.761 7.909 1.00 88.75 128 VAL A N 1
ATOM 957 C CA . VAL A 1 128 ? -6.372 -3.940 9.036 1.00 88.75 128 VAL A CA 1
ATOM 958 C C . VAL A 1 128 ? -7.410 -3.902 10.147 1.00 88.75 128 VAL A C 1
ATOM 960 O O . VAL A 1 128 ? -7.074 -4.190 11.291 1.00 88.75 128 VAL A O 1
ATOM 963 N N . CYS A 1 129 ? -8.662 -3.581 9.821 1.00 85.62 129 CYS A N 1
ATOM 964 C CA . CYS A 1 129 ? -9.675 -3.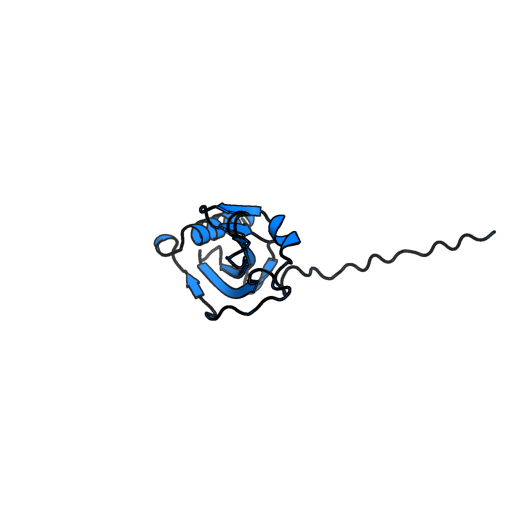372 10.849 1.00 85.62 129 CYS A CA 1
ATOM 965 C C . CYS A 1 129 ? -10.105 -4.664 11.551 1.00 85.62 129 CYS A C 1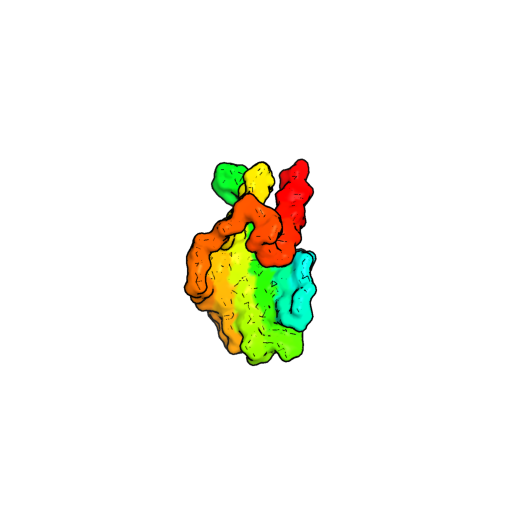
ATOM 967 O O . CYS A 1 129 ? -10.565 -4.591 12.681 1.00 85.62 129 CYS A O 1
ATOM 969 N N . THR A 1 130 ? -9.909 -5.837 10.934 1.00 81.44 130 THR A N 1
ATOM 970 C CA . THR A 1 130 ? -10.129 -7.133 11.606 1.00 81.44 130 THR A CA 1
ATOM 971 C C . THR A 1 130 ? -8.983 -7.502 12.554 1.00 81.44 130 THR A C 1
ATOM 973 O O . THR A 1 130 ? -9.191 -8.237 13.507 1.00 81.44 130 THR A O 1
ATOM 976 N N . VAL A 1 131 ? -7.758 -7.031 12.296 1.00 67.44 131 VAL A N 1
ATOM 977 C CA . VAL A 1 131 ? -6.584 -7.320 13.145 1.00 67.44 131 VAL A CA 1
ATOM 978 C C . VAL A 1 131 ? -6.560 -6.453 14.408 1.00 67.44 131 VAL A C 1
ATOM 980 O O . VAL A 1 131 ? -5.905 -6.813 15.384 1.00 67.44 131 VAL A O 1
ATOM 983 N N . THR A 1 132 ? -7.224 -5.298 14.380 1.00 57.31 132 THR A N 1
ATOM 984 C CA . THR A 1 132 ? -7.252 -4.333 15.489 1.00 57.31 132 THR A CA 1
ATOM 985 C C . THR A 1 132 ? -8.434 -4.483 16.446 1.00 57.31 132 THR A C 1
ATOM 987 O O . THR A 1 132 ? -8.412 -3.828 17.486 1.00 57.31 132 THR A O 1
ATOM 990 N N . ASP A 1 133 ? -9.445 -5.275 16.086 1.00 54.62 133 ASP A N 1
ATOM 991 C CA . ASP A 1 133 ? -10.607 -5.617 16.930 1.00 54.62 133 ASP A CA 1
ATOM 992 C C . ASP A 1 133 ? -10.270 -6.796 17.867 1.00 54.62 133 ASP A C 1
ATOM 994 O O . ASP A 1 133 ? -10.619 -6.737 19.068 1.00 54.62 133 ASP A O 1
#

Foldseek 3Di:
DDDDDDPPPPPPDDPPFQPDDDDPVVLVVADFQDDDPFWGKGWDDWDADPPRKIKTKIKTAGDPVCLQPAWIKIWIWIADLVQLKIWTAFIWTQGRPRPDIDTDPDGIDMDRDLVPDDVSVNSVSCVVSVVVD

Secondary structure (DSSP, 8-state):
---------------GGGTSPPPHHHHHTSEEEEE-SSEEEEEEEEEE-STT-EEEEEEEEEPTTTTTTS-EEEEEEEEETTTTEEEEEEEEEE-TT-SS-EEPS---EEE--GGGS-HHHHHHHHHHHHH--

pLDDT: mean 80.25, std 16.67, range [37.34, 96.94]

Radius of gyration: 17.88 Å; chains: 1; bounding box: 63×24×50 Å

Sequence (133 aa):
MMITAAIAVLALAPPQSATQPASLEEAAGWTLIMEDGVFQRRRGPLSLGENDTVLIWTAALPQPEHAATLGAVFQRFELDCPGHKIRRREGLVVEPGATATTALDGGDESWGYPGSQPPWVARLLVDVCTVTD